Protein AF-X0ZPA6-F1 (afdb_monomer)

Solvent-accessible surface area (backbone atoms only — not comparable to full-atom values): 4604 Å² total; per-residue (Å²): 132,61,68,67,61,56,51,53,53,51,54,5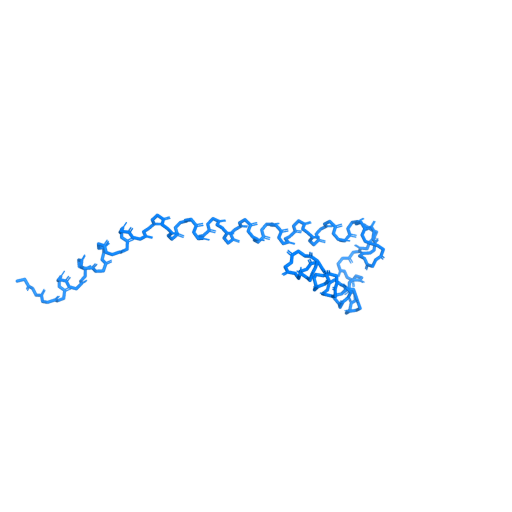5,50,52,51,63,71,45,44,63,64,51,51,52,51,52,51,50,52,51,52,51,51,53,49,53,51,50,53,51,52,49,39,29,44,67,30,82,74,42,43,48,60,76,57,56,82,88,69,65,47,72,67,42,54,52,52,50,52,52,53,50,54,54,50,50,48,67,75,75,97

pLDDT: mean 82.8, std 7.28, range [52.84, 95.44]

Sequence (81 aa):
MSEELKEKTYWENKIKEHWKPFLVVIIACICLFIGALLVLIWYILTSPIGGQGEWTFDQWTLNYVVGFMIQIILWELLFVG

Organism: NCBI:txid412755

Structure (mmCIF, N/CA/C/O backbone):
data_AF-X0ZPA6-F1
#
_entry.id   AF-X0ZPA6-F1
#
loop_
_atom_site.group_PDB
_atom_site.id
_atom_site.type_symbol
_atom_site.label_atom_id
_atom_site.label_alt_id
_atom_site.label_comp_id
_atom_site.label_asym_id
_atom_site.label_ent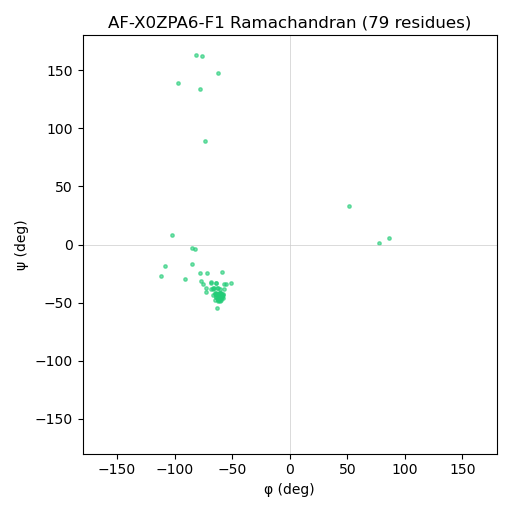ity_id
_atom_site.label_seq_id
_atom_site.pdbx_PDB_ins_code
_atom_site.Cartn_x
_atom_site.Cartn_y
_atom_site.Cartn_z
_atom_site.occupancy
_atom_site.B_iso_or_equiv
_atom_site.auth_seq_id
_atom_site.auth_comp_id
_atom_site.auth_asym_id
_atom_site.auth_atom_id
_atom_site.pdbx_PDB_model_num
ATOM 1 N N . MET A 1 1 ? -37.542 18.002 28.679 1.00 58.69 1 MET A N 1
ATOM 2 C CA . MET A 1 1 ? -36.335 17.705 27.878 1.00 58.69 1 MET A CA 1
ATOM 3 C C . MET A 1 1 ? -36.832 17.323 26.494 1.00 58.69 1 MET A C 1
ATOM 5 O O . MET A 1 1 ? -37.566 16.346 26.422 1.00 58.69 1 MET A O 1
ATOM 9 N N . SER A 1 2 ? -36.593 18.152 25.469 1.00 75.88 2 SER A N 1
ATOM 10 C CA . SER A 1 2 ? -37.103 17.904 24.109 1.00 75.88 2 SER A CA 1
ATOM 11 C C . SER A 1 2 ? -36.516 16.607 23.548 1.00 75.88 2 SER A C 1
ATOM 13 O O . SER A 1 2 ? -35.394 16.238 23.901 1.00 75.88 2 SER A O 1
ATOM 15 N N . GLU A 1 3 ? -37.269 15.893 22.712 1.00 75.75 3 GLU A N 1
ATOM 16 C CA . GLU A 1 3 ? -36.820 14.618 22.131 1.00 75.75 3 GLU A CA 1
ATOM 17 C C . GLU A 1 3 ? -35.507 14.766 21.345 1.00 75.75 3 GLU A C 1
ATOM 19 O O . GLU A 1 3 ? -34.623 13.920 21.468 1.00 75.75 3 GLU A O 1
ATOM 24 N N . GLU A 1 4 ? -35.312 15.913 20.687 1.00 74.44 4 GLU A N 1
ATOM 25 C CA . GLU A 1 4 ? -34.076 16.281 19.980 1.00 74.44 4 GLU A CA 1
ATOM 26 C C . GLU A 1 4 ? -32.825 16.269 20.878 1.00 74.44 4 GLU A C 1
ATOM 28 O O . GLU A 1 4 ? -31.747 15.837 20.465 1.00 74.44 4 GLU A O 1
ATOM 33 N N . LEU A 1 5 ? -32.945 16.703 22.141 1.00 76.44 5 LEU A N 1
ATOM 34 C CA . LEU A 1 5 ? -31.824 16.685 23.090 1.00 76.44 5 LEU A CA 1
ATOM 35 C C . LEU A 1 5 ? -31.432 15.256 23.477 1.00 76.44 5 LEU A C 1
ATOM 37 O O . LEU A 1 5 ? -30.253 14.985 23.715 1.00 76.44 5 LEU A O 1
ATOM 41 N N . LYS A 1 6 ? -32.415 14.350 23.531 1.00 78.81 6 LYS A N 1
ATOM 42 C CA . LYS A 1 6 ? -32.236 12.932 23.867 1.00 78.81 6 LYS A CA 1
ATOM 43 C C . LYS A 1 6 ? -31.569 12.175 22.720 1.00 78.81 6 LYS A C 1
ATOM 45 O O . LYS A 1 6 ? -30.675 11.368 22.957 1.00 78.81 6 LYS A O 1
ATOM 50 N N . GLU A 1 7 ? -31.964 12.480 21.488 1.00 81.19 7 GLU A N 1
ATOM 51 C CA . GLU A 1 7 ? -31.352 11.927 20.281 1.00 81.19 7 GLU A CA 1
ATOM 52 C C . GLU A 1 7 ? -29.891 12.374 20.141 1.00 81.19 7 GLU A C 1
ATOM 54 O O . GLU A 1 7 ? -28.998 11.541 19.981 1.00 81.19 7 GLU A O 1
ATOM 59 N N . LYS A 1 8 ? -29.606 13.671 20.301 1.00 80.94 8 LYS A N 1
ATOM 60 C CA . LYS A 1 8 ? -28.236 14.193 20.211 1.00 80.94 8 LYS A CA 1
ATOM 61 C C . LYS A 1 8 ? -27.293 13.553 21.237 1.00 80.94 8 LYS A C 1
ATOM 63 O O . LYS A 1 8 ? -26.191 13.135 20.887 1.00 80.94 8 LYS A O 1
ATOM 68 N N . THR A 1 9 ? -27.728 13.433 22.494 1.00 81.50 9 THR A N 1
ATOM 69 C CA . THR A 1 9 ? -26.920 12.787 23.547 1.00 81.50 9 THR A CA 1
ATOM 70 C C . THR A 1 9 ? -26.760 11.282 23.334 1.00 81.50 9 THR A C 1
ATOM 72 O O . THR A 1 9 ? -25.707 10.732 23.664 1.00 81.50 9 THR A O 1
ATOM 75 N N . TYR A 1 10 ? -27.757 10.612 22.749 1.00 82.12 10 TYR A N 1
ATOM 76 C CA . TYR A 1 10 ? -27.658 9.206 22.354 1.00 82.12 10 TYR A CA 1
ATOM 77 C C . TYR A 1 10 ? -26.568 8.991 21.291 1.00 82.12 10 TYR A C 1
ATOM 79 O O . TYR A 1 10 ? -25.692 8.140 21.472 1.00 82.12 10 TYR A O 1
ATOM 87 N N . TRP A 1 11 ? -26.555 9.809 20.234 1.00 77.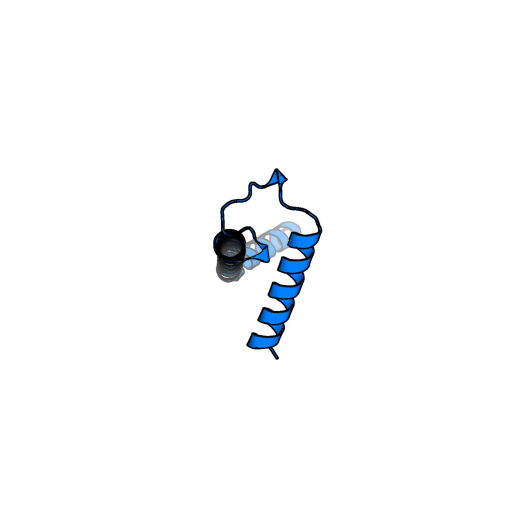88 11 TRP A N 1
ATOM 88 C CA . TRP A 1 11 ? -25.530 9.750 19.186 1.00 77.88 11 TRP A CA 1
ATOM 89 C C . TRP A 1 11 ? -24.129 10.100 19.707 1.00 77.88 11 TRP A C 1
ATOM 91 O O . TRP A 1 11 ? -23.168 9.392 19.402 1.00 77.88 11 TRP A O 1
ATOM 101 N N . GLU A 1 12 ? -23.997 11.132 20.546 1.00 81.94 12 GLU A N 1
ATOM 102 C CA . GLU A 1 12 ? -22.711 11.507 21.154 1.00 81.94 12 GLU A CA 1
ATOM 103 C C . GLU A 1 12 ? -22.123 10.387 22.024 1.00 81.94 12 GLU A C 1
ATOM 105 O O . GLU A 1 12 ? -20.921 10.109 21.957 1.00 81.94 12 GLU A O 1
ATOM 110 N N . ASN A 1 13 ? -22.955 9.711 22.821 1.00 82.75 13 ASN A N 1
ATOM 111 C CA . ASN A 1 13 ? -22.500 8.592 23.642 1.00 82.75 13 ASN A CA 1
ATOM 112 C C . ASN A 1 13 ? -22.115 7.378 22.795 1.00 82.75 13 ASN A C 1
ATOM 114 O O . ASN A 1 13 ? -21.096 6.751 23.089 1.00 82.75 13 ASN A O 1
ATOM 118 N N . LYS A 1 14 ? -22.846 7.079 21.713 1.00 78.88 14 LYS A N 1
ATOM 119 C CA . LYS A 1 14 ? -22.474 5.967 20.828 1.00 78.88 14 LYS A CA 1
ATOM 120 C C . LYS A 1 14 ? -21.170 6.191 20.076 1.00 78.88 14 LYS A C 1
ATOM 122 O O . LYS A 1 14 ? -20.378 5.256 19.959 1.00 78.88 14 LYS A O 1
ATOM 127 N N . ILE A 1 15 ? -20.895 7.417 19.639 1.00 77.06 15 ILE A N 1
ATOM 128 C CA . ILE A 1 15 ? -19.607 7.756 19.021 1.00 77.06 15 ILE A CA 1
ATOM 129 C C . ILE A 1 15 ? -18.466 7.594 20.033 1.00 77.06 15 ILE A C 1
ATOM 131 O O . ILE A 1 15 ? -17.439 7.006 19.702 1.00 77.06 15 ILE A O 1
ATOM 135 N N . LYS A 1 16 ? -18.648 8.040 21.283 1.00 77.75 16 LYS A N 1
ATOM 136 C CA . LYS A 1 16 ? -17.644 7.853 22.348 1.00 77.75 16 LYS A CA 1
ATOM 137 C C . LYS A 1 16 ? -17.397 6.382 22.678 1.00 77.75 16 LYS A C 1
ATOM 139 O O . LYS A 1 16 ? -16.255 6.003 22.927 1.00 77.75 16 LYS A O 1
ATOM 144 N N . GLU A 1 17 ? -18.438 5.556 22.660 1.00 80.62 17 GLU A N 1
ATOM 145 C CA . GLU A 1 17 ? -18.339 4.122 22.948 1.00 80.62 17 GLU A CA 1
ATOM 146 C C . GLU A 1 17 ? -17.540 3.369 21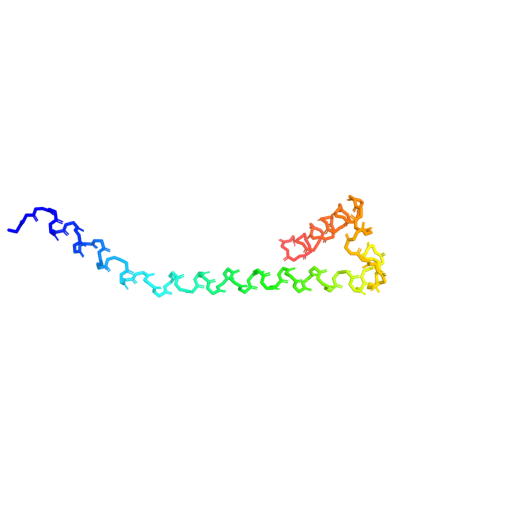.870 1.00 80.62 17 GLU A C 1
ATOM 148 O O . GLU A 1 17 ? -16.718 2.511 22.192 1.00 80.62 17 GLU A O 1
ATOM 153 N N . HIS A 1 18 ? -17.709 3.739 20.595 1.00 80.88 18 HIS A N 1
ATOM 154 C CA . HIS A 1 18 ? -17.059 3.077 19.457 1.00 80.88 18 HIS A CA 1
ATOM 155 C C . HIS A 1 18 ? -15.843 3.833 18.885 1.00 80.88 18 HIS A C 1
ATOM 157 O O . HIS A 1 18 ? -15.263 3.403 17.889 1.00 80.88 18 HIS A O 1
ATOM 163 N N . TRP A 1 19 ? -15.380 4.906 19.533 1.00 82.62 19 TRP A N 1
ATOM 164 C CA . TRP A 1 19 ? -14.215 5.676 19.074 1.00 82.62 19 TRP A CA 1
ATOM 165 C C . TRP A 1 19 ? -12.918 4.850 19.043 1.00 82.62 19 TRP A C 1
ATOM 167 O O . TRP A 1 19 ? -12.114 4.978 18.124 1.00 82.62 19 TRP A O 1
ATOM 177 N N . LYS A 1 20 ? -12.721 3.957 20.023 1.00 85.19 20 LYS A N 1
ATOM 178 C CA . LYS A 1 20 ? -11.539 3.078 20.095 1.00 85.19 20 LYS A CA 1
ATOM 179 C C . LYS A 1 20 ? -11.449 2.098 18.914 1.00 85.19 20 LYS A C 1
ATOM 181 O O . LYS A 1 20 ? -10.417 2.112 18.247 1.00 85.19 20 LYS A O 1
ATOM 186 N N . PRO A 1 21 ? -12.475 1.272 18.613 1.00 86.94 21 PRO A N 1
ATOM 187 C CA . PRO A 1 21 ? -12.422 0.398 17.443 1.00 86.94 21 PRO A CA 1
ATOM 188 C C . PRO A 1 21 ? -12.364 1.191 16.132 1.00 86.94 21 PRO A C 1
ATOM 190 O O . PRO A 1 21 ? -11.663 0.774 15.218 1.00 86.94 21 PRO A O 1
ATOM 193 N N . PHE A 1 22 ? -13.007 2.360 16.052 1.00 85.38 22 PHE A N 1
ATOM 194 C CA . PHE A 1 22 ? -12.901 3.235 14.882 1.00 85.38 22 PHE A CA 1
ATOM 195 C C . PHE A 1 22 ? -11.454 3.682 14.615 1.00 85.38 22 PHE A C 1
ATOM 197 O O . PHE A 1 22 ? -10.967 3.576 13.492 1.00 85.38 22 PHE A O 1
ATOM 204 N N . LEU A 1 23 ? -10.730 4.095 15.658 1.00 90.25 23 LEU A N 1
ATOM 205 C CA . LEU A 1 23 ? -9.318 4.469 15.561 1.00 90.25 23 LEU A CA 1
ATOM 206 C C . LEU A 1 23 ? -8.452 3.277 15.115 1.00 90.25 23 LEU A C 1
ATOM 208 O O . LEU A 1 23 ? -7.607 3.425 14.235 1.00 90.25 23 LEU A O 1
ATOM 212 N N . VAL A 1 24 ? -8.705 2.080 15.654 1.00 92.88 24 VAL A N 1
ATOM 213 C CA . VAL A 1 24 ? -8.004 0.850 15.244 1.00 92.88 24 VAL A CA 1
ATOM 214 C C . VAL A 1 24 ? -8.230 0.538 13.763 1.00 92.88 24 VAL A C 1
ATOM 216 O O . VAL A 1 24 ? -7.273 0.204 13.072 1.00 92.88 24 VAL A O 1
ATOM 219 N N . VAL A 1 25 ? -9.455 0.694 13.253 1.00 91.81 25 VAL A N 1
ATOM 220 C CA . VAL A 1 25 ? -9.755 0.499 11.824 1.00 91.81 25 VAL A CA 1
ATOM 221 C C . VAL A 1 25 ? -8.995 1.503 10.961 1.00 91.81 25 VAL A C 1
ATOM 223 O O . VAL A 1 25 ? -8.413 1.113 9.955 1.00 91.81 25 VAL A O 1
ATOM 226 N N . ILE A 1 26 ? -8.932 2.775 11.366 1.00 93.00 26 ILE A N 1
ATOM 227 C CA . ILE A 1 26 ? -8.155 3.789 10.638 1.00 93.00 26 ILE A CA 1
ATOM 228 C C . ILE A 1 26 ? -6.675 3.399 10.582 1.00 93.00 26 ILE A C 1
ATOM 230 O O . ILE A 1 26 ? -6.080 3.427 9.506 1.00 93.00 26 ILE A O 1
ATOM 234 N N . ILE A 1 27 ? -6.087 3.001 11.714 1.00 94.75 27 ILE A N 1
ATOM 235 C CA . ILE A 1 27 ? -4.690 2.550 11.759 1.00 94.75 27 ILE A CA 1
ATOM 236 C C . ILE A 1 27 ? -4.496 1.333 10.853 1.00 94.75 27 ILE A C 1
ATOM 238 O O . ILE A 1 27 ? -3.557 1.315 10.064 1.00 94.75 27 ILE A O 1
ATOM 242 N N . ALA A 1 28 ? -5.395 0.350 10.916 1.00 93.31 28 ALA A N 1
ATOM 243 C CA . ALA A 1 28 ? -5.330 -0.835 10.071 1.00 93.31 28 ALA A CA 1
ATOM 244 C C . ALA A 1 28 ? -5.376 -0.473 8.577 1.00 93.31 28 ALA A C 1
ATOM 246 O O . ALA A 1 28 ? -4.552 -0.965 7.810 1.00 93.31 28 ALA A O 1
ATOM 247 N N . CYS A 1 29 ? -6.263 0.438 8.167 1.00 93.06 29 CYS A N 1
ATOM 248 C CA . CYS A 1 29 ? -6.327 0.928 6.790 1.00 93.06 29 CYS A CA 1
ATOM 249 C C . CYS A 1 29 ? -5.034 1.632 6.362 1.00 93.06 29 CYS A C 1
ATOM 251 O O . CYS A 1 29 ? -4.554 1.405 5.253 1.00 93.06 29 CYS A O 1
ATOM 253 N N . ILE A 1 30 ? -4.445 2.459 7.231 1.00 95.44 30 ILE A N 1
ATOM 254 C CA . ILE A 1 30 ? -3.165 3.126 6.953 1.00 95.44 30 ILE A CA 1
ATOM 255 C C . ILE A 1 30 ? -2.047 2.091 6.801 1.00 95.44 30 ILE A C 1
ATOM 257 O O . ILE A 1 30 ? -1.271 2.164 5.851 1.00 95.44 30 ILE A O 1
ATOM 261 N N . CYS A 1 31 ? -1.976 1.103 7.694 1.00 93.81 31 CYS A N 1
ATOM 262 C CA . CYS A 1 31 ? -0.996 0.023 7.613 1.00 93.81 31 CYS A CA 1
ATOM 263 C C . CYS A 1 31 ? -1.148 -0.788 6.321 1.00 93.81 31 CYS A C 1
ATOM 265 O O . CYS A 1 31 ? -0.145 -1.059 5.664 1.00 93.81 31 CYS A O 1
ATOM 267 N N . LEU A 1 32 ? -2.380 -1.123 5.926 1.00 90.88 32 LEU A N 1
ATOM 268 C CA . LEU A 1 32 ? -2.660 -1.802 4.658 1.00 90.88 32 LEU A CA 1
ATOM 269 C C . LEU A 1 32 ? -2.209 -0.964 3.461 1.00 90.88 32 LEU A C 1
ATOM 271 O O . LEU A 1 32 ? -1.561 -1.483 2.556 1.00 90.88 32 LEU A O 1
ATOM 275 N N . PHE A 1 33 ? -2.498 0.336 3.474 1.00 92.50 33 PHE A N 1
ATOM 276 C CA . PHE A 1 33 ? -2.109 1.238 2.397 1.00 92.50 33 PHE A CA 1
ATOM 277 C C . PHE A 1 33 ? -0.585 1.361 2.264 1.00 92.50 33 PHE A C 1
ATOM 279 O O . PHE A 1 33 ? -0.043 1.246 1.166 1.00 92.50 33 PHE A O 1
ATOM 286 N N . ILE A 1 34 ? 0.125 1.529 3.383 1.00 94.69 34 ILE A N 1
ATOM 287 C CA . ILE A 1 34 ? 1.593 1.561 3.401 1.00 94.69 34 ILE A CA 1
ATOM 288 C C . ILE A 1 34 ? 2.160 0.221 2.919 1.00 94.69 34 ILE A C 1
ATOM 290 O O . ILE A 1 34 ? 3.084 0.210 2.108 1.00 94.69 34 ILE A O 1
ATOM 294 N N . GLY A 1 35 ? 1.593 -0.900 3.368 1.00 89.81 35 GLY A N 1
ATOM 295 C CA . GLY A 1 35 ? 1.985 -2.234 2.916 1.00 89.81 35 GLY A CA 1
ATOM 296 C C . GLY A 1 35 ? 1.847 -2.391 1.402 1.00 89.81 35 GLY A C 1
ATOM 297 O O . GLY A 1 35 ? 2.792 -2.821 0.745 1.00 89.81 35 GLY A O 1
ATOM 298 N N . ALA A 1 36 ? 0.721 -1.959 0.831 1.00 87.06 36 ALA A N 1
ATOM 299 C CA . ALA A 1 36 ? 0.495 -1.990 -0.611 1.00 87.06 36 ALA A CA 1
ATOM 300 C C . ALA A 1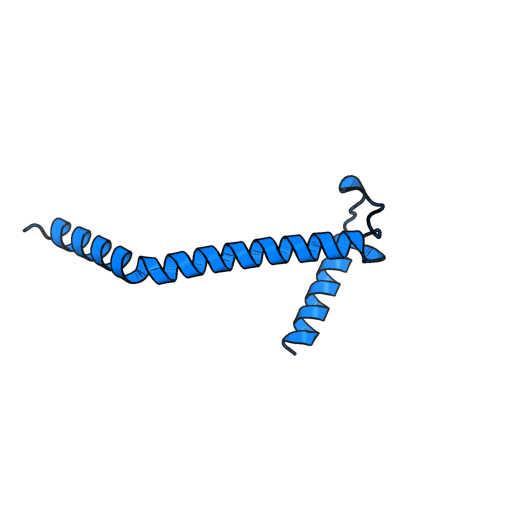 36 ? 1.531 -1.153 -1.383 1.00 87.06 36 ALA A C 1
ATOM 302 O O . ALA A 1 36 ? 2.062 -1.611 -2.395 1.00 87.06 36 ALA A O 1
ATOM 303 N N . LEU A 1 37 ? 1.875 0.042 -0.886 1.00 88.62 37 LEU A N 1
ATOM 304 C CA . LEU A 1 37 ? 2.918 0.877 -1.489 1.00 88.62 37 LEU A CA 1
ATOM 305 C C . LEU A 1 37 ? 4.300 0.218 -1.423 1.00 88.62 37 LEU A C 1
ATOM 307 O O . LEU A 1 37 ? 5.040 0.256 -2.403 1.00 88.62 37 LEU A O 1
ATOM 311 N N . LEU A 1 38 ? 4.647 -0.411 -0.299 1.00 90.00 38 LEU A N 1
ATOM 312 C CA . LEU A 1 38 ? 5.920 -1.118 -0.151 1.00 90.00 38 LEU A CA 1
ATOM 313 C C . LEU A 1 38 ? 6.017 -2.316 -1.098 1.00 90.00 38 LEU A C 1
ATOM 315 O O . LEU A 1 38 ? 7.058 -2.504 -1.722 1.00 90.00 38 LEU A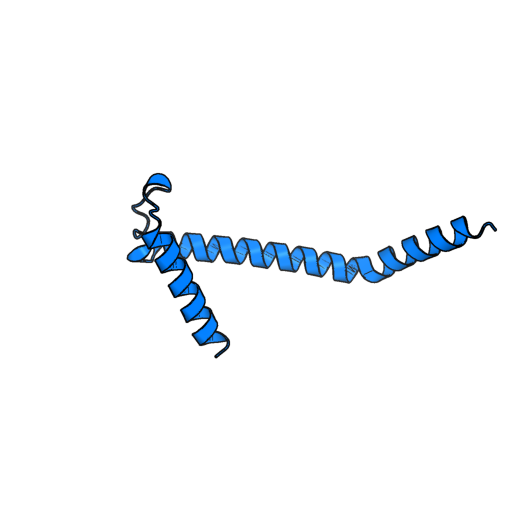 O 1
ATOM 319 N N . VAL A 1 39 ? 4.938 -3.089 -1.249 1.00 88.12 39 VAL A N 1
ATOM 320 C CA . VAL A 1 39 ? 4.877 -4.210 -2.200 1.00 88.12 39 VAL A CA 1
ATOM 321 C C . VAL A 1 39 ? 5.026 -3.712 -3.637 1.00 88.12 39 VAL A C 1
ATOM 323 O O . VAL A 1 39 ? 5.776 -4.306 -4.410 1.00 88.12 39 VAL A O 1
ATOM 326 N N . LEU A 1 40 ? 4.375 -2.601 -3.990 1.00 83.62 40 LEU A N 1
ATOM 327 C CA . LEU A 1 40 ? 4.503 -1.994 -5.315 1.00 83.62 40 LEU A CA 1
ATOM 328 C C . LEU A 1 40 ? 5.942 -1.538 -5.596 1.00 83.62 40 LEU A C 1
ATOM 330 O O . LEU A 1 40 ? 6.493 -1.858 -6.648 1.00 83.62 40 LEU A O 1
ATOM 334 N N . ILE A 1 41 ? 6.570 -0.827 -4.655 1.00 85.06 41 ILE A N 1
ATOM 335 C CA . ILE A 1 41 ? 7.961 -0.368 -4.793 1.00 85.06 41 ILE A CA 1
ATOM 336 C C . ILE A 1 41 ? 8.906 -1.566 -4.899 1.00 85.06 41 ILE A C 1
ATOM 338 O O . ILE A 1 41 ? 9.756 -1.606 -5.785 1.00 85.06 41 ILE A O 1
ATOM 342 N N . TRP A 1 42 ? 8.740 -2.567 -4.034 1.00 86.62 42 TRP A N 1
ATOM 343 C CA . TRP A 1 42 ? 9.532 -3.792 -4.081 1.00 86.62 42 TRP A CA 1
ATOM 344 C C . TRP A 1 42 ? 9.397 -4.496 -5.434 1.00 86.62 42 TRP A C 1
ATOM 346 O O . TRP A 1 42 ? 10.404 -4.904 -6.012 1.00 86.62 42 TRP A O 1
ATOM 356 N N . TYR A 1 43 ? 8.182 -4.577 -5.979 1.00 84.88 43 TYR A N 1
ATOM 357 C CA . TYR A 1 43 ? 7.932 -5.160 -7.293 1.00 84.88 43 TYR A CA 1
ATOM 358 C C . TYR A 1 43 ? 8.647 -4.391 -8.410 1.00 84.88 43 TYR A C 1
ATOM 360 O O . TYR A 1 43 ? 9.318 -5.014 -9.227 1.00 84.88 43 TYR A O 1
ATOM 368 N N . ILE A 1 44 ? 8.566 -3.058 -8.423 1.00 83.06 44 ILE A N 1
ATOM 369 C CA . ILE A 1 44 ? 9.265 -2.220 -9.413 1.00 83.06 44 ILE A CA 1
ATOM 370 C C . ILE A 1 44 ? 10.781 -2.460 -9.363 1.00 83.06 44 ILE A C 1
ATOM 372 O O . ILE A 1 44 ? 11.421 -2.604 -10.401 1.00 83.06 44 ILE A O 1
ATOM 376 N N . LEU A 1 45 ? 11.354 -2.538 -8.160 1.00 84.12 45 LEU A N 1
ATOM 377 C CA . LEU A 1 45 ? 12.802 -2.652 -7.972 1.00 84.12 45 LEU A CA 1
ATOM 378 C C . LEU A 1 45 ? 13.355 -4.056 -8.244 1.00 84.12 45 LEU A C 1
ATOM 380 O O . LEU A 1 45 ? 14.502 -4.185 -8.654 1.00 84.12 45 LEU A O 1
ATOM 384 N N . THR A 1 46 ? 12.581 -5.112 -7.992 1.00 84.12 46 THR A N 1
ATOM 385 C CA . THR A 1 46 ? 13.101 -6.493 -8.020 1.00 84.12 46 THR A CA 1
ATOM 386 C C . THR A 1 46 ? 12.565 -7.340 -9.166 1.00 84.12 46 THR A C 1
ATOM 388 O O . THR A 1 46 ? 13.237 -8.275 -9.605 1.00 84.12 46 THR A O 1
ATOM 391 N N . SER A 1 47 ? 11.369 -7.041 -9.671 1.00 81.69 47 SER A N 1
ATOM 392 C CA . SER A 1 47 ? 10.733 -7.865 -10.692 1.00 81.69 47 SER A CA 1
ATOM 393 C C . SER A 1 47 ? 11.341 -7.594 -12.071 1.00 81.69 47 SER A C 1
ATOM 395 O O . SER A 1 47 ? 11.417 -6.433 -12.483 1.00 81.69 47 SER A O 1
ATOM 397 N N . PRO A 1 48 ? 11.671 -8.640 -12.853 1.00 79.88 48 PRO A N 1
ATOM 398 C CA . PRO A 1 48 ? 11.980 -8.502 -14.277 1.00 79.88 48 PRO A CA 1
ATOM 399 C C . PRO A 1 48 ? 10.858 -7.810 -15.061 1.00 79.88 48 PRO A C 1
ATOM 401 O O . PRO A 1 48 ? 11.119 -7.055 -15.990 1.00 79.88 48 PRO A O 1
ATOM 404 N N . ILE A 1 49 ? 9.603 -8.037 -14.658 1.00 76.62 49 ILE A N 1
ATOM 405 C CA . ILE A 1 49 ? 8.418 -7.410 -15.261 1.00 76.62 49 ILE A CA 1
ATOM 406 C C . ILE A 1 49 ? 8.263 -5.960 -14.769 1.00 76.62 49 ILE A C 1
ATOM 408 O O . ILE A 1 49 ? 7.669 -5.137 -15.450 1.00 76.62 49 ILE A O 1
ATOM 412 N N . GLY A 1 50 ? 8.802 -5.631 -13.594 1.00 73.81 50 GLY A N 1
ATOM 413 C CA . GLY A 1 50 ? 8.773 -4.284 -13.018 1.00 73.81 50 GLY A CA 1
ATOM 414 C C . GLY A 1 50 ? 9.865 -3.345 -13.538 1.00 73.81 50 GLY A C 1
ATOM 415 O O . GLY A 1 50 ? 9.869 -2.177 -13.162 1.00 73.81 50 GLY A O 1
ATOM 416 N N . GLY A 1 51 ? 10.775 -3.835 -14.387 1.00 79.00 51 GLY A N 1
ATOM 417 C CA . GLY A 1 51 ? 11.902 -3.056 -14.905 1.00 79.00 51 GLY A CA 1
ATOM 418 C C . GLY A 1 51 ? 13.144 -3.061 -14.021 1.00 79.00 51 GLY A C 1
ATOM 419 O O . GLY A 1 51 ? 14.095 -2.353 -14.332 1.00 79.00 51 GLY A O 1
ATOM 420 N N . GLN A 1 52 ? 13.148 -3.843 -12.932 1.00 83.50 52 GLN A N 1
ATOM 421 C CA . GLN A 1 52 ? 14.288 -4.003 -12.015 1.00 83.50 52 GLN A CA 1
ATOM 422 C C . GLN A 1 52 ? 14.872 -2.674 -11.498 1.00 83.50 52 GLN A C 1
ATOM 424 O O . GLN A 1 52 ? 16.072 -2.554 -11.276 1.00 83.50 52 GLN A O 1
ATOM 429 N N . GLY A 1 53 ? 14.022 -1.659 -11.325 1.00 76.31 53 GLY A N 1
ATOM 430 C CA . GLY A 1 53 ? 14.430 -0.333 -10.857 1.00 76.31 53 GLY A CA 1
ATOM 431 C C . GLY A 1 53 ? 15.099 0.569 -11.899 1.00 76.31 53 GLY A C 1
ATOM 432 O O . GLY A 1 53 ? 15.428 1.703 -11.565 1.00 76.31 53 GLY A O 1
ATOM 433 N N . GLU A 1 54 ? 15.252 0.121 -13.145 1.00 79.00 54 GLU A N 1
ATOM 434 C CA . GLU A 1 54 ? 15.813 0.931 -14.237 1.00 79.00 54 GLU A CA 1
ATOM 435 C C . GLU A 1 54 ? 14.757 1.812 -14.920 1.00 79.00 54 GLU A C 1
ATOM 437 O O . GLU A 1 54 ? 15.091 2.750 -15.644 1.00 79.00 54 GLU A O 1
ATOM 442 N N . TRP A 1 55 ? 13.470 1.509 -14.721 1.00 75.06 55 TRP A N 1
ATOM 443 C CA . TRP A 1 55 ? 12.385 2.159 -15.451 1.00 75.06 55 TRP A CA 1
ATOM 444 C C . TRP A 1 55 ? 11.734 3.309 -14.689 1.00 75.06 55 TRP A C 1
ATOM 446 O O . TRP A 1 55 ? 11.445 3.215 -13.494 1.00 75.06 55 TRP A O 1
ATOM 456 N N . THR A 1 56 ? 11.442 4.391 -15.410 1.00 74.94 56 THR A N 1
ATOM 457 C CA . THR A 1 56 ? 10.669 5.530 -14.900 1.00 74.94 56 THR A CA 1
ATOM 458 C C . THR A 1 56 ? 9.164 5.251 -14.958 1.00 74.94 56 THR A C 1
ATOM 460 O O . THR A 1 56 ? 8.691 4.376 -15.683 1.00 74.94 56 THR A O 1
ATOM 463 N N . PHE A 1 57 ? 8.372 6.032 -14.214 1.00 69.06 57 PHE A N 1
ATOM 464 C CA . PHE A 1 57 ? 6.905 5.932 -14.239 1.00 69.06 57 PHE A CA 1
ATOM 465 C C . PHE A 1 57 ? 6.291 6.154 -15.632 1.00 69.06 57 PHE A C 1
ATOM 467 O O . PHE A 1 57 ? 5.194 5.664 -15.879 1.00 69.06 57 PHE A O 1
ATOM 474 N N . ASP A 1 58 ? 6.967 6.857 -16.551 1.00 78.25 58 ASP A N 1
ATOM 475 C CA . ASP A 1 58 ? 6.470 7.011 -17.928 1.00 78.25 58 ASP A CA 1
ATOM 476 C C . ASP A 1 58 ? 6.583 5.717 -18.752 1.00 78.25 58 ASP A C 1
ATOM 478 O O . ASP A 1 58 ? 5.798 5.490 -19.671 1.00 78.25 58 ASP A O 1
ATOM 482 N N . GLN A 1 59 ? 7.510 4.833 -18.373 1.00 75.94 59 GLN A N 1
ATOM 483 C CA . GLN A 1 59 ? 7.782 3.573 -19.062 1.00 75.94 59 GLN A CA 1
ATOM 484 C C . GLN A 1 59 ? 6.851 2.444 -18.596 1.00 75.94 59 GLN A C 1
ATOM 486 O O . GLN A 1 59 ? 6.877 1.334 -19.138 1.00 75.94 59 GLN A O 1
ATOM 491 N N . TRP A 1 60 ? 5.986 2.719 -17.614 1.00 73.75 60 TRP A N 1
ATOM 492 C CA . TRP A 1 60 ? 4.969 1.793 -17.132 1.00 73.75 60 TRP A CA 1
ATOM 493 C C . TRP A 1 60 ? 3.817 1.655 -18.138 1.00 73.75 60 TRP A C 1
ATOM 495 O O . TRP A 1 60 ? 2.812 2.361 -18.103 1.00 73.75 60 TRP A O 1
ATOM 505 N N . THR A 1 61 ? 3.967 0.704 -19.058 1.00 79.94 61 THR A N 1
ATOM 506 C CA . THR A 1 61 ? 2.915 0.316 -20.006 1.00 79.94 61 THR A CA 1
ATOM 507 C C . THR A 1 61 ? 1.828 -0.550 -19.357 1.00 79.94 61 THR A C 1
ATOM 509 O O . THR A 1 61 ? 2.039 -1.184 -18.320 1.00 79.94 61 THR A O 1
ATOM 512 N N . LEU A 1 62 ? 0.667 -0.648 -20.021 1.00 8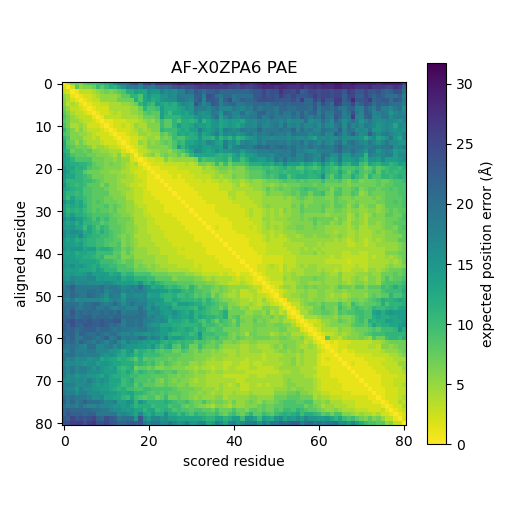0.12 62 LEU A N 1
ATOM 513 C CA . LEU A 1 62 ? -0.456 -1.499 -19.601 1.00 80.12 62 LEU A CA 1
ATOM 514 C C . LEU A 1 62 ? -0.031 -2.952 -19.321 1.00 80.12 62 LEU A C 1
ATOM 516 O O . LEU A 1 62 ? -0.566 -3.584 -18.415 1.00 80.12 62 LEU A O 1
ATOM 520 N N . ASN A 1 63 ? 0.955 -3.468 -20.058 1.00 79.75 63 ASN A N 1
ATOM 521 C CA . ASN A 1 63 ? 1.459 -4.827 -19.877 1.00 79.75 63 ASN A CA 1
ATOM 522 C C . ASN A 1 63 ? 2.030 -5.060 -18.466 1.00 79.75 63 ASN A C 1
ATOM 524 O O . ASN A 1 63 ? 1.797 -6.104 -17.865 1.00 79.75 63 ASN A O 1
ATOM 528 N N . TYR A 1 64 ? 2.723 -4.072 -17.895 1.00 78.94 64 TYR A N 1
ATOM 529 C CA . TYR A 1 64 ? 3.319 -4.192 -16.560 1.00 78.94 64 TYR A CA 1
ATOM 530 C C . TYR A 1 64 ? 2.280 -4.086 -15.452 1.00 78.94 64 TYR A C 1
ATOM 532 O O . TYR A 1 64 ? 2.375 -4.806 -14.460 1.00 78.94 64 TYR A O 1
ATOM 540 N N . VAL A 1 65 ? 1.247 -3.265 -15.663 1.00 81.06 65 VAL A N 1
ATOM 541 C CA . VAL A 1 65 ? 0.079 -3.212 -14.777 1.00 81.06 65 VAL A CA 1
ATOM 542 C C . VAL A 1 65 ? -0.622 -4.568 -14.760 1.00 81.06 65 VAL A C 1
ATOM 544 O O . VAL A 1 65 ? -0.891 -5.107 -13.691 1.00 81.06 65 VAL A O 1
ATOM 547 N N . VAL A 1 66 ? -0.861 -5.165 -15.930 1.00 86.12 66 VAL A N 1
ATOM 548 C CA . VAL A 1 66 ? -1.468 -6.500 -16.036 1.00 86.12 66 VAL A CA 1
ATOM 549 C C . VAL A 1 66 ? -0.578 -7.564 -15.385 1.00 86.12 66 VAL A C 1
ATOM 551 O O . VAL A 1 66 ? -1.078 -8.379 -14.613 1.00 86.12 66 VAL A O 1
ATOM 554 N N . GLY A 1 67 ? 0.737 -7.529 -15.621 1.00 86.56 67 GLY A N 1
ATOM 555 C CA . GLY A 1 67 ? 1.692 -8.441 -14.987 1.00 86.56 67 GLY A CA 1
ATOM 556 C C . GLY A 1 67 ? 1.695 -8.332 -13.460 1.00 86.56 67 GLY A C 1
ATOM 557 O O . GLY A 1 67 ? 1.666 -9.350 -12.771 1.00 86.56 67 GLY A O 1
ATOM 558 N N . PHE A 1 68 ? 1.638 -7.111 -12.925 1.00 85.12 68 PHE A N 1
ATOM 559 C CA . PHE A 1 68 ? 1.532 -6.870 -11.488 1.00 85.12 68 PHE A CA 1
ATOM 560 C C . PHE A 1 68 ? 0.215 -7.406 -10.909 1.00 85.12 68 PHE A C 1
ATOM 562 O O . PHE A 1 68 ? 0.224 -8.064 -9.871 1.00 85.12 68 PHE A O 1
ATOM 569 N N . MET A 1 69 ? -0.909 -7.198 -11.603 1.00 86.25 69 MET A N 1
ATOM 570 C CA . MET A 1 69 ? -2.215 -7.721 -11.186 1.00 86.25 69 MET A CA 1
ATOM 571 C C . MET A 1 69 ? -2.236 -9.252 -11.144 1.00 86.25 69 MET A C 1
ATOM 573 O O . MET A 1 69 ? -2.722 -9.829 -10.174 1.00 86.25 69 MET A O 1
ATOM 577 N N . ILE A 1 70 ? -1.677 -9.918 -12.160 1.00 88.88 70 ILE A N 1
ATOM 578 C CA . ILE A 1 70 ? -1.545 -11.383 -12.176 1.00 88.88 70 ILE A CA 1
ATOM 579 C C . ILE A 1 70 ? -0.684 -11.844 -11.000 1.00 88.88 70 ILE A C 1
ATOM 581 O O . ILE A 1 70 ? -1.070 -12.763 -10.285 1.00 88.88 70 ILE A O 1
ATOM 585 N N . GLN A 1 71 ? 0.451 -11.184 -10.765 1.00 85.69 71 GLN A N 1
ATOM 586 C CA . GLN A 1 71 ? 1.345 -11.510 -9.658 1.00 85.69 71 GLN A CA 1
ATOM 587 C C . GLN A 1 71 ? 0.637 -11.395 -8.299 1.00 85.69 71 GLN A C 1
ATOM 589 O O . GLN A 1 71 ? 0.779 -12.295 -7.475 1.00 85.69 71 GLN A O 1
ATOM 594 N N . ILE A 1 72 ? -0.154 -10.339 -8.073 1.00 87.19 72 ILE A N 1
ATOM 595 C CA . ILE A 1 72 ? -0.966 -10.195 -6.853 1.00 87.19 72 ILE A CA 1
ATOM 596 C C . ILE A 1 72 ? -1.961 -11.349 -6.725 1.00 87.19 72 ILE A C 1
ATOM 598 O O . ILE A 1 72 ? -2.026 -11.973 -5.673 1.00 87.19 72 ILE A O 1
ATOM 602 N N . ILE A 1 73 ? -2.704 -11.668 -7.788 1.00 87.62 73 ILE A N 1
ATOM 603 C CA . ILE A 1 73 ? -3.694 -12.757 -7.767 1.00 87.62 73 ILE A CA 1
ATOM 604 C C . ILE A 1 73 ? -3.027 -14.096 -7.428 1.00 87.62 73 ILE A C 1
ATOM 606 O O . ILE A 1 73 ? -3.568 -14.868 -6.640 1.00 87.62 73 ILE A O 1
ATOM 610 N N . LEU A 1 74 ? -1.848 -14.370 -7.991 1.00 88.25 74 LEU A N 1
ATOM 611 C CA . LEU A 1 74 ? -1.089 -15.585 -7.694 1.00 88.25 74 LEU A CA 1
ATOM 612 C C . LEU A 1 74 ? -0.606 -15.626 -6.238 1.00 88.25 74 LEU A C 1
ATOM 614 O O . LEU A 1 74 ? -0.630 -16.691 -5.627 1.00 88.25 74 LEU A O 1
ATOM 618 N N . TRP A 1 75 ? -0.203 -14.488 -5.670 1.00 85.62 75 TRP A N 1
ATOM 619 C CA . TRP A 1 75 ? 0.166 -14.387 -4.255 1.00 85.62 75 TRP A CA 1
ATOM 620 C C . TRP A 1 75 ? -1.024 -14.599 -3.317 1.00 85.62 75 TRP A C 1
ATOM 622 O O . TRP A 1 75 ? -0.897 -15.325 -2.335 1.00 85.62 75 TRP A O 1
ATOM 632 N N . GLU A 1 76 ? -2.179 -14.011 -3.628 1.00 83.19 76 GLU A N 1
ATOM 633 C CA . GLU A 1 76 ? -3.422 -14.233 -2.878 1.00 83.19 76 GLU A CA 1
ATOM 634 C C . GLU A 1 76 ? -3.822 -15.715 -2.921 1.00 83.19 76 GLU A C 1
ATOM 636 O O . GLU A 1 76 ? -4.137 -16.303 -1.889 1.00 83.19 76 GLU A O 1
ATOM 641 N N . LEU A 1 77 ? -3.715 -16.361 -4.090 1.00 87.12 77 LEU A N 1
ATOM 642 C CA . LEU A 1 77 ? -3.981 -17.794 -4.238 1.00 87.12 77 LEU A CA 1
ATOM 643 C C . LEU A 1 77 ? -2.994 -18.664 -3.440 1.00 87.12 77 LEU A C 1
ATOM 645 O O . LEU A 1 77 ? -3.375 -19.722 -2.960 1.00 87.12 77 LEU A O 1
ATOM 649 N N . LEU A 1 78 ? -1.738 -18.237 -3.289 1.00 87.81 78 LEU A N 1
ATOM 650 C CA . LEU A 1 78 ? -0.724 -18.965 -2.519 1.00 87.81 78 LEU A CA 1
ATOM 651 C C . LEU A 1 78 ? -0.966 -18.888 -1.002 1.00 87.81 78 LEU A C 1
ATOM 653 O O . LEU A 1 78 ? -0.675 -19.843 -0.287 1.00 87.81 78 LEU A O 1
ATOM 657 N N . PHE A 1 79 ? -1.430 -17.741 -0.502 1.00 77.75 79 PHE A N 1
ATOM 658 C CA . PHE A 1 79 ? -1.613 -17.514 0.935 1.00 77.75 79 PHE A CA 1
ATOM 659 C C . PHE A 1 79 ? -3.001 -17.8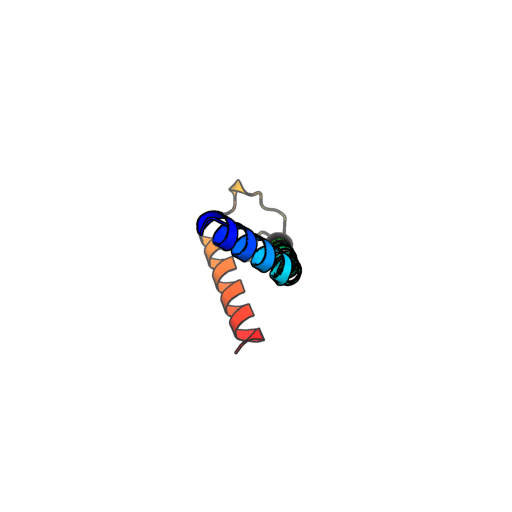90 1.455 1.00 77.75 79 PHE A C 1
ATOM 661 O O . PHE A 1 79 ? -3.129 -18.225 2.633 1.00 77.75 79 PHE A O 1
ATOM 668 N N . VAL A 1 80 ? -4.031 -17.786 0.614 1.00 79.31 80 VAL A N 1
ATOM 669 C CA . VAL A 1 80 ? -5.437 -17.999 0.993 1.00 79.31 80 VAL A CA 1
ATOM 670 C C . VAL A 1 80 ? -5.999 -19.310 0.420 1.00 79.31 80 VAL A C 1
ATOM 672 O O . VAL A 1 80 ? -7.022 -19.785 0.914 1.00 79.31 80 VAL A O 1
ATOM 675 N N . GLY A 1 81 ? -5.355 -19.881 -0.607 1.00 52.84 81 GLY A N 1
ATOM 676 C CA . GLY A 1 81 ? -5.772 -21.112 -1.295 1.00 52.84 81 GLY A CA 1
ATOM 677 C C . GLY A 1 81 ? -5.416 -22.410 -0.58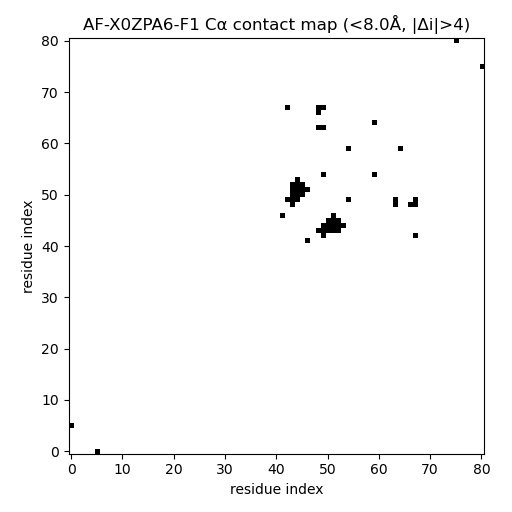2 1.00 52.84 81 GLY A C 1
ATOM 678 O O . GLY A 1 81 ? -4.375 -22.464 0.108 1.00 52.84 81 GLY A O 1
#

Radius of gyration: 22.1 Å; Cα contacts (8 Å, |Δi|>4): 27; chains: 1; bounding box: 53×39×48 Å

Mean predicted aligned error: 9.4 Å

Secondary structure (DSSP, 8-state):
--HHHHHHHHHHHHHHHHHHHHHHHHHHHHHHHHHHHHHHHHHHHH-TTTTTT---GGG--HHHHHHHHHHHHHHHHHHH-

Foldseek 3Di:
DDVVVVVVVVVVVVCVVCVVVVVVVVVVVVVVVVVVVVVLVCCLCCPPLNVNVPDDPVPDDPSSVVVVVVVVVVVCVVPVD